Protein AF-A0A851MTW8-F1 (afdb_monomer)

Radius of gyration: 33.2 Å; Cα contacts (8 Å, |Δi|>4): 19; chains: 1; bounding box: 74×64×72 Å

Sequence (158 aa):
KDWDFSSSGVFSGLKIDPATLVKKLDLDSRSIISSRTGLEEKTVLSKKEKMKLRKERWLQKIESVKMMKQKQKAEAKRKANPVVGDMQPLMEALPELSELTTGGRGRKLLKSHIAKAEPSDFCLMKQAQKHRLLEEEVARFHEVITDPKYRANPLMAI

Structure (mmCIF, N/CA/C/O backbone):
data_AF-A0A851MTW8-F1
#
_entry.id   AF-A0A851MTW8-F1
#
loop_
_atom_site.group_PDB
_atom_site.id
_atom_site.type_symbol
_atom_site.label_atom_id
_atom_site.label_alt_id
_atom_site.label_comp_id
_atom_site.label_asym_id
_atom_site.label_entity_id
_atom_site.label_seq_id
_atom_site.pdbx_PDB_ins_code
_atom_site.Cartn_x
_atom_site.Cartn_y
_atom_site.Cartn_z
_atom_site.occupancy
_atom_site.B_iso_or_equiv
_atom_site.auth_seq_id
_atom_site.auth_comp_id
_atom_site.auth_asym_id
_atom_site.auth_atom_id
_atom_site.pdbx_PDB_model_num
ATOM 1 N N . LYS A 1 1 ? -46.002 41.186 -34.255 1.00 42.12 1 LYS A N 1
ATOM 2 C CA . LYS A 1 1 ? -45.436 39.812 -34.362 1.00 42.12 1 LYS A CA 1
ATOM 3 C C . LYS A 1 1 ? -45.029 39.458 -32.951 1.00 42.12 1 LYS A C 1
ATOM 5 O O . LYS A 1 1 ? -43.892 39.676 -32.550 1.00 42.12 1 LYS A O 1
ATOM 10 N N . ASP A 1 2 ? -46.054 39.098 -32.199 1.00 44.53 2 ASP A N 1
ATOM 11 C CA . ASP A 1 2 ? -46.099 39.154 -30.750 1.00 44.53 2 ASP A CA 1
ATOM 12 C C . ASP A 1 2 ? -45.689 37.787 -30.215 1.00 44.53 2 ASP A C 1
ATOM 14 O O . ASP A 1 2 ? -46.249 36.760 -30.598 1.00 44.53 2 ASP A O 1
ATOM 18 N N . TRP A 1 3 ? -44.627 37.773 -29.414 1.00 63.03 3 TRP A N 1
ATOM 19 C CA . TRP A 1 3 ? -44.182 36.592 -28.689 1.00 63.03 3 TRP A CA 1
ATOM 20 C C . TRP A 1 3 ? -44.847 36.611 -27.319 1.00 63.03 3 TRP A C 1
ATOM 22 O O . TRP A 1 3 ? -44.262 37.075 -26.341 1.00 63.03 3 TRP A O 1
ATOM 32 N N . ASP A 1 4 ? -46.076 36.106 -27.258 1.00 54.88 4 ASP A N 1
ATOM 33 C CA . ASP A 1 4 ? -46.737 35.807 -25.993 1.00 54.88 4 ASP A CA 1
ATOM 34 C C . ASP A 1 4 ? -46.065 34.584 -25.361 1.00 54.88 4 ASP A C 1
ATOM 36 O O . ASP A 1 4 ? -46.419 33.428 -25.611 1.00 54.88 4 ASP A O 1
ATOM 40 N N . PHE A 1 5 ? -45.060 34.834 -24.522 1.00 56.97 5 PHE A N 1
ATOM 41 C CA . PHE A 1 5 ? -44.573 33.837 -23.579 1.00 56.97 5 PHE A CA 1
ATOM 42 C C . PHE A 1 5 ? -45.670 33.587 -22.543 1.00 56.97 5 PHE A C 1
ATOM 44 O O . PHE A 1 5 ? -45.758 34.267 -21.522 1.00 56.97 5 PHE A O 1
ATOM 51 N N . SER A 1 6 ? -46.521 32.599 -22.820 1.00 58.91 6 SER A N 1
ATOM 52 C CA . SER A 1 6 ? -47.449 32.045 -21.836 1.00 58.91 6 SER A CA 1
ATOM 53 C C . SER A 1 6 ? -46.647 31.577 -20.619 1.00 58.91 6 SER A C 1
ATOM 55 O O . SER A 1 6 ? -45.929 30.581 -20.665 1.00 58.91 6 SER A O 1
ATOM 57 N N . SER A 1 7 ? -46.746 32.332 -19.527 1.00 62.34 7 SER A N 1
ATOM 58 C CA . SER A 1 7 ? -45.981 32.178 -18.284 1.00 62.34 7 SER A CA 1
ATOM 59 C C . SER A 1 7 ? -46.439 31.006 -17.408 1.00 62.34 7 SER A C 1
ATOM 61 O O . SER A 1 7 ? -46.045 30.899 -16.244 1.00 62.34 7 SER A O 1
ATOM 63 N N . SER A 1 8 ? -47.250 30.089 -17.938 1.00 64.81 8 SER A N 1
ATOM 64 C CA . SER A 1 8 ? -47.598 28.862 -17.231 1.00 64.81 8 SER A CA 1
ATOM 65 C C . SER A 1 8 ? -46.387 27.929 -17.245 1.00 64.81 8 SER A C 1
ATOM 67 O O . SER A 1 8 ? -46.154 27.209 -18.214 1.00 64.81 8 SER A O 1
ATOM 69 N N . GLY A 1 9 ? -45.591 27.969 -16.173 1.00 68.12 9 GLY A N 1
ATOM 70 C CA . GLY A 1 9 ? -44.459 27.065 -15.985 1.00 68.12 9 GLY A CA 1
ATOM 71 C C . GLY A 1 9 ? -44.874 25.608 -16.204 1.00 68.12 9 GLY A C 1
ATOM 72 O O . GLY A 1 9 ? -45.962 25.210 -15.802 1.00 68.12 9 GLY A O 1
ATOM 73 N N . VAL A 1 10 ? -43.995 24.817 -16.824 1.00 76.25 10 VAL A N 1
ATOM 74 C CA . VAL A 1 10 ? -44.241 23.452 -17.348 1.00 76.25 10 VAL A CA 1
ATOM 75 C C . VAL A 1 10 ? -44.902 22.490 -16.339 1.00 76.25 10 VAL A C 1
ATOM 77 O O . VAL A 1 10 ? -45.537 21.515 -16.728 1.00 76.25 10 VAL A O 1
ATOM 80 N N . PHE A 1 11 ? -44.801 22.779 -15.040 1.00 69.88 11 PHE A N 1
ATOM 81 C CA . PHE A 1 11 ? -45.320 21.953 -13.948 1.00 69.88 11 PHE A CA 1
ATOM 82 C C . PHE A 1 11 ? -46.526 22.556 -13.207 1.00 69.88 11 PHE A C 1
ATOM 84 O O . PHE A 1 11 ? -46.957 21.993 -12.206 1.00 69.88 11 PHE A O 1
ATOM 91 N N . SER A 1 12 ? -47.094 23.675 -13.668 1.00 71.31 12 SER A N 1
ATOM 92 C CA . SER A 1 12 ? -48.159 24.413 -12.962 1.00 71.31 12 SER A CA 1
ATOM 93 C C . SER A 1 12 ? -49.458 23.619 -12.756 1.00 71.31 12 SER A C 1
ATOM 95 O O . SER A 1 12 ? -50.238 23.948 -11.865 1.00 71.31 12 SER A O 1
ATOM 97 N N . GLY A 1 13 ? -49.678 22.556 -13.537 1.00 73.69 13 GLY A N 1
ATOM 98 C CA . GLY A 1 13 ? -50.809 21.634 -13.393 1.00 73.69 13 GLY A CA 1
ATOM 99 C C . GLY A 1 13 ? -50.498 20.327 -12.655 1.00 73.69 13 GLY A C 1
ATOM 100 O O . GLY A 1 13 ? -51.410 19.531 -12.429 1.00 73.69 13 GLY A O 1
ATOM 101 N N . LEU A 1 14 ? -49.240 20.066 -12.282 1.00 80.38 14 LEU A N 1
ATOM 102 C CA . LEU A 1 14 ? -48.876 18.806 -11.633 1.00 80.38 14 LEU A CA 1
ATOM 103 C C . LEU A 1 14 ? -49.123 18.865 -10.124 1.00 80.38 14 LEU A C 1
ATOM 105 O O . LEU A 1 14 ? -48.378 19.484 -9.368 1.00 80.38 14 LEU A O 1
ATOM 109 N N . LYS A 1 15 ? -50.152 18.143 -9.673 1.00 81.62 15 LYS A N 1
ATOM 110 C CA . LYS A 1 15 ? -50.373 17.835 -8.256 1.00 81.62 15 LYS A CA 1
ATOM 111 C C . LYS A 1 15 ? -49.567 16.595 -7.879 1.00 81.62 15 LYS A C 1
ATOM 113 O O . LYS A 1 15 ? -50.000 15.474 -8.128 1.00 81.62 15 LYS A O 1
ATOM 118 N N . ILE A 1 16 ? -48.388 16.804 -7.301 1.00 79.12 16 ILE A N 1
ATOM 119 C CA . ILE A 1 16 ? -47.568 15.719 -6.757 1.00 79.12 16 ILE A CA 1
ATOM 120 C C . ILE A 1 16 ? -48.005 15.480 -5.310 1.00 79.12 16 ILE A C 1
ATOM 122 O O . ILE A 1 16 ? -47.901 16.375 -4.473 1.00 79.12 16 ILE A O 1
ATOM 126 N N . ASP A 1 17 ? -48.504 14.282 -5.021 1.00 82.88 17 ASP A N 1
ATOM 127 C CA . ASP A 1 17 ? -48.889 13.889 -3.667 1.00 82.88 17 ASP A CA 1
ATOM 128 C C . ASP A 1 17 ? -47.628 13.631 -2.815 1.00 82.88 17 ASP A C 1
ATOM 130 O O . ASP A 1 17 ? -46.822 12.764 -3.183 1.00 82.88 17 ASP A O 1
ATOM 134 N N . PRO A 1 18 ? -47.429 14.331 -1.679 1.00 77.56 18 PRO A N 1
ATOM 135 C CA . PRO A 1 18 ? -46.264 14.139 -0.816 1.00 77.56 18 PRO A CA 1
ATOM 136 C C . PRO A 1 18 ? -46.090 12.695 -0.327 1.00 77.56 18 PRO A C 1
ATOM 138 O O . PRO A 1 18 ? -44.955 12.276 -0.089 1.00 77.56 18 PRO A O 1
ATOM 141 N N . ALA A 1 19 ? -47.167 11.907 -0.227 1.00 75.81 19 ALA A N 1
ATOM 142 C CA . ALA A 1 19 ? -47.079 10.501 0.165 1.00 75.81 19 ALA A CA 1
ATOM 143 C C . ALA A 1 19 ? -46.323 9.643 -0.869 1.00 75.81 19 ALA A C 1
ATOM 145 O O . ALA A 1 19 ? -45.657 8.672 -0.509 1.00 75.81 19 ALA A O 1
ATOM 146 N N . THR A 1 20 ? -46.359 10.033 -2.148 1.00 72.75 20 THR A N 1
ATOM 147 C CA . THR A 1 20 ? -45.702 9.308 -3.249 1.00 72.75 20 THR A CA 1
ATOM 148 C C . THR A 1 20 ? -44.210 9.624 -3.393 1.00 72.75 20 THR A C 1
ATOM 150 O O . THR A 1 20 ? -43.479 8.847 -4.007 1.00 72.75 20 THR A O 1
ATOM 153 N N . LEU A 1 21 ? -43.720 10.715 -2.784 1.00 72.31 21 LEU A N 1
ATOM 154 C CA . LEU A 1 21 ? -42.286 11.042 -2.773 1.00 72.31 21 LEU A CA 1
ATOM 155 C C . LEU A 1 21 ? -41.466 10.095 -1.892 1.00 72.31 21 LEU A C 1
ATOM 157 O O . LEU A 1 21 ? -40.256 9.959 -2.088 1.00 72.31 21 LEU A O 1
ATOM 161 N N . VAL A 1 22 ? -42.097 9.423 -0.928 1.00 77.50 22 VAL A N 1
ATOM 162 C CA . VAL A 1 22 ? -41.413 8.483 -0.038 1.00 77.50 22 VAL A CA 1
ATOM 163 C C . VAL A 1 22 ? -41.303 7.124 -0.727 1.00 77.50 22 VAL A C 1
ATOM 165 O O . VAL A 1 22 ? -41.931 6.138 -0.347 1.00 77.50 22 VAL A O 1
ATOM 168 N N . LYS A 1 23 ? -40.469 7.051 -1.767 1.00 74.38 23 LYS A N 1
ATOM 169 C CA . LYS A 1 23 ? -40.085 5.776 -2.374 1.00 74.38 23 LYS A CA 1
ATOM 170 C C . LYS A 1 23 ? -39.141 5.052 -1.416 1.00 74.38 23 LYS A C 1
ATOM 172 O O . LYS A 1 23 ? -37.945 5.337 -1.373 1.00 74.38 23 LYS A O 1
ATOM 177 N N . LYS A 1 24 ? -39.672 4.109 -0.633 1.00 71.38 24 LYS A N 1
ATOM 178 C CA . LYS A 1 24 ? -38.836 3.147 0.091 1.00 71.38 24 LYS A CA 1
ATOM 179 C C . LYS A 1 24 ? -38.184 2.245 -0.952 1.00 71.38 24 LYS A C 1
ATOM 181 O O . LYS A 1 24 ? -38.847 1.412 -1.559 1.00 71.38 24 LYS A O 1
ATOM 186 N N . LEU A 1 25 ? -36.908 2.498 -1.235 1.00 67.19 25 LEU A N 1
ATOM 187 C CA . LEU A 1 25 ? -36.100 1.606 -2.055 1.00 67.19 25 LEU A CA 1
ATOM 188 C C . LEU A 1 25 ? -36.029 0.263 -1.337 1.00 67.19 25 LEU A C 1
ATOM 190 O O . LEU A 1 25 ? -35.603 0.207 -0.182 1.00 67.19 25 LEU A O 1
ATOM 194 N N . ASP A 1 26 ? -36.474 -0.786 -2.019 1.00 67.00 26 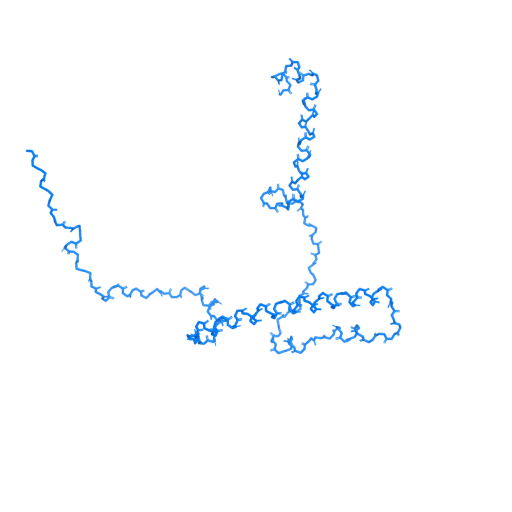ASP A N 1
ATOM 195 C CA . ASP A 1 26 ? -36.344 -2.140 -1.510 1.00 67.00 26 ASP A CA 1
ATOM 196 C C . ASP A 1 26 ? -34.849 -2.433 -1.373 1.00 67.00 26 ASP A C 1
ATOM 198 O O . ASP A 1 26 ? -34.069 -2.237 -2.313 1.00 67.00 26 ASP A O 1
ATOM 202 N N . LEU A 1 27 ? -34.428 -2.780 -0.160 1.00 60.84 27 LEU A N 1
ATOM 203 C CA . LEU A 1 27 ? -33.031 -3.054 0.143 1.00 60.84 27 LEU A CA 1
ATOM 204 C C . LEU A 1 27 ? -32.636 -4.306 -0.635 1.00 60.84 27 LEU A C 1
ATOM 206 O O . LEU A 1 27 ? -32.930 -5.422 -0.214 1.00 60.84 27 LEU A O 1
ATOM 210 N N . ASP A 1 28 ? -31.969 -4.116 -1.774 1.00 58.72 28 ASP A N 1
ATOM 211 C CA . ASP A 1 28 ? -31.417 -5.217 -2.553 1.00 58.72 28 ASP A CA 1
ATOM 212 C C . ASP A 1 28 ? -30.585 -6.106 -1.616 1.00 58.72 28 ASP A C 1
ATOM 214 O O . ASP A 1 28 ? -29.727 -5.626 -0.861 1.00 58.72 28 ASP A O 1
ATOM 218 N N . SER A 1 29 ? -30.853 -7.409 -1.652 1.00 56.59 29 SER A N 1
ATOM 219 C CA . SER A 1 29 ? -30.250 -8.428 -0.782 1.00 56.59 29 SER A CA 1
ATOM 220 C C . SER A 1 29 ? -28.719 -8.411 -0.858 1.00 56.59 29 SER A C 1
ATOM 222 O O . SER A 1 29 ? -28.023 -8.776 0.091 1.00 56.59 29 SER A O 1
ATOM 224 N N . ARG A 1 30 ? -28.178 -7.919 -1.980 1.00 56.97 30 ARG A N 1
ATOM 225 C CA . ARG A 1 30 ? -26.740 -7.712 -2.199 1.00 56.97 30 ARG A CA 1
ATOM 226 C C . ARG A 1 30 ? -26.135 -6.649 -1.274 1.00 56.97 30 ARG A C 1
ATOM 228 O O . AR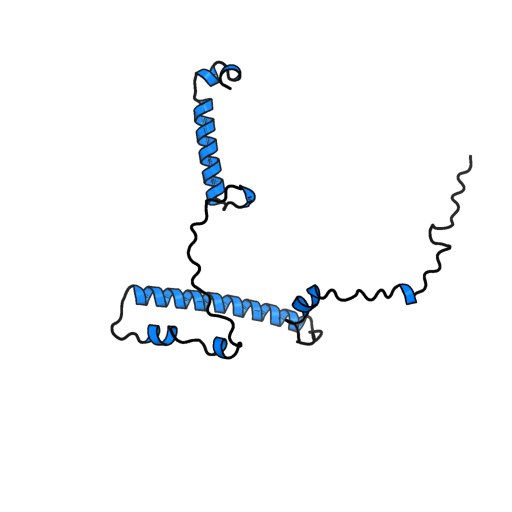G A 1 30 ? -24.956 -6.733 -0.940 1.00 56.97 30 ARG A O 1
ATOM 235 N N . SER A 1 31 ? -26.927 -5.679 -0.822 1.00 55.09 31 SER A N 1
ATOM 236 C CA . SER A 1 31 ? -26.480 -4.578 0.041 1.00 55.09 31 SER A CA 1
ATOM 237 C C . SER A 1 31 ? -26.356 -4.972 1.520 1.00 55.09 31 SER A C 1
ATOM 239 O O . SER A 1 31 ? -25.554 -4.378 2.247 1.00 55.09 31 SER A O 1
ATOM 241 N N . ILE A 1 32 ? -27.054 -6.031 1.949 1.00 54.56 32 ILE A N 1
ATOM 242 C CA . ILE A 1 32 ? -27.054 -6.538 3.335 1.00 54.56 32 ILE A CA 1
ATOM 243 C C . ILE A 1 32 ? -25.659 -7.035 3.756 1.00 54.56 32 ILE A C 1
ATOM 245 O O . ILE A 1 32 ? -25.258 -6.939 4.917 1.00 54.56 32 ILE A O 1
ATOM 249 N N . ILE A 1 33 ? -24.858 -7.515 2.801 1.00 52.31 33 ILE A N 1
ATOM 250 C CA . ILE A 1 33 ? -23.494 -7.984 3.077 1.00 52.31 33 ILE A CA 1
ATOM 251 C C . ILE A 1 33 ? -22.583 -6.810 3.481 1.00 52.31 33 ILE A C 1
ATOM 253 O O . ILE A 1 33 ? -21.682 -6.980 4.299 1.00 52.31 33 ILE A O 1
ATOM 257 N N . SER A 1 34 ? -22.847 -5.600 2.973 1.00 54.12 34 SER A N 1
ATOM 258 C CA . SER A 1 34 ? -22.078 -4.398 3.326 1.00 54.12 34 SER A CA 1
ATOM 259 C C . SER A 1 34 ? -22.480 -3.782 4.673 1.00 54.12 34 SER A C 1
ATOM 261 O O . SER A 1 34 ? -21.661 -3.118 5.308 1.00 54.12 34 SER A O 1
ATOM 263 N N . SER A 1 35 ? -23.710 -4.020 5.141 1.00 52.22 35 SER A N 1
ATOM 264 C CA . SER A 1 35 ? -24.215 -3.490 6.414 1.00 52.22 35 SER A CA 1
ATOM 265 C C . SER A 1 35 ? -23.886 -4.382 7.614 1.00 52.22 35 SER A C 1
ATOM 267 O O . SER A 1 35 ? -23.709 -3.868 8.718 1.00 52.22 35 SER A O 1
ATOM 269 N N . ARG A 1 36 ? -23.716 -5.698 7.425 1.00 50.44 36 ARG A N 1
ATOM 270 C CA . ARG A 1 36 ? -23.456 -6.635 8.535 1.00 50.44 36 ARG A CA 1
ATOM 271 C C . ARG A 1 36 ? -22.094 -6.452 9.213 1.00 50.44 36 ARG A C 1
ATOM 273 O O . ARG A 1 36 ? -21.946 -6.799 10.379 1.00 50.44 36 ARG A O 1
ATOM 280 N N . THR A 1 37 ? -21.116 -5.846 8.541 1.00 47.38 37 THR A N 1
ATOM 281 C CA . THR A 1 37 ? -19.821 -5.489 9.155 1.00 47.38 37 THR A CA 1
ATOM 282 C C . THR A 1 37 ? -19.890 -4.217 10.015 1.00 47.38 37 THR A C 1
ATOM 284 O O . THR A 1 37 ? -18.858 -3.725 10.465 1.00 47.38 37 THR A O 1
ATOM 287 N N . GLY A 1 38 ? -21.088 -3.660 10.220 1.00 47.19 38 GLY A N 1
ATOM 288 C CA . GLY A 1 38 ? -21.340 -2.450 10.997 1.00 47.19 38 GLY A CA 1
ATOM 289 C C . GLY A 1 38 ? -22.519 -2.589 11.959 1.00 47.19 38 GLY A C 1
ATOM 290 O O . GLY A 1 38 ? -23.292 -1.645 12.067 1.00 47.19 38 GLY A O 1
ATOM 291 N N . LEU A 1 39 ? -22.644 -3.727 12.659 1.00 41.59 39 LEU A N 1
ATOM 292 C CA . LEU A 1 39 ? -23.519 -3.910 13.838 1.00 41.59 39 LEU A CA 1
ATOM 293 C C . LEU A 1 39 ? -22.999 -3.137 15.073 1.00 41.59 39 LEU A C 1
ATOM 295 O O . LEU A 1 39 ? -23.129 -3.571 16.207 1.00 41.59 39 LEU A O 1
ATOM 299 N N . GLU A 1 40 ? -22.363 -2.000 14.845 1.00 49.56 40 GLU A N 1
ATOM 300 C CA . GLU A 1 40 ? -22.266 -0.950 15.839 1.00 49.56 40 GLU A CA 1
ATOM 301 C C . GLU A 1 40 ? -23.270 0.061 15.320 1.00 49.56 40 GLU A C 1
ATOM 303 O O . GLU A 1 40 ? -23.062 0.617 14.232 1.00 49.56 40 GLU A O 1
ATOM 308 N N . GLU A 1 41 ? -24.389 0.243 16.029 1.00 55.34 41 GLU A N 1
ATOM 309 C CA . GLU A 1 41 ? -25.232 1.420 15.846 1.00 55.34 41 GLU A CA 1
ATOM 310 C C . GLU A 1 41 ? -24.273 2.585 15.641 1.00 55.34 41 GLU A C 1
ATOM 312 O O . GLU A 1 41 ? -23.431 2.838 16.505 1.00 55.34 41 GLU A O 1
ATOM 317 N N . LYS A 1 42 ? -24.264 3.192 14.446 1.00 57.00 42 LYS A N 1
ATOM 318 C CA . LYS A 1 42 ? -23.327 4.273 14.137 1.00 57.00 42 LYS A CA 1
ATOM 319 C C . LYS A 1 42 ? -23.750 5.447 15.001 1.00 57.00 42 LYS A C 1
ATOM 321 O O . LYS A 1 42 ? -24.453 6.340 14.531 1.00 57.00 42 LYS A O 1
ATOM 326 N N . THR A 1 43 ? -23.330 5.419 16.261 1.00 65.75 43 THR A N 1
ATOM 327 C CA . THR A 1 43 ? -23.415 6.519 17.194 1.00 65.75 43 THR A CA 1
ATOM 328 C C . THR A 1 43 ? -22.885 7.703 16.418 1.00 65.75 43 THR A C 1
ATOM 330 O O . THR A 1 43 ? -21.849 7.629 15.741 1.00 65.75 43 THR A O 1
ATOM 333 N N . VAL A 1 44 ? -23.683 8.764 16.361 1.00 79.25 44 VAL A N 1
ATOM 334 C CA . VAL A 1 44 ? -23.307 9.966 15.631 1.00 79.25 44 VAL A CA 1
ATOM 335 C C . VAL A 1 44 ? -22.182 10.607 16.436 1.00 79.25 44 VAL A C 1
ATOM 337 O O . VAL A 1 44 ? -22.398 11.496 17.248 1.00 79.25 44 VAL A O 1
ATOM 340 N N . LEU A 1 45 ? -20.965 10.094 16.240 1.00 80.44 45 LEU A N 1
ATOM 341 C CA . LEU A 1 45 ? -19.786 10.530 16.963 1.00 80.44 45 LEU A CA 1
ATOM 342 C C . LEU A 1 45 ? -19.509 11.982 16.604 1.00 80.44 45 LEU A C 1
ATOM 344 O O . LEU A 1 45 ? -19.610 12.392 15.431 1.00 80.44 45 LEU A O 1
ATOM 348 N N . SER A 1 46 ? -19.094 12.734 17.614 1.00 91.69 46 SER A N 1
ATOM 349 C CA . SER A 1 46 ? -18.677 14.116 17.455 1.00 91.69 46 SER A CA 1
ATOM 350 C C . SER A 1 46 ? -17.496 14.203 16.485 1.00 91.69 46 SER A C 1
ATOM 352 O O . SER A 1 46 ? -16.665 13.294 16.376 1.00 91.69 46 SER A O 1
ATOM 354 N N . LYS A 1 47 ? -17.369 15.328 15.769 1.00 95.62 47 LYS A N 1
ATOM 355 C CA . LYS A 1 47 ? -16.231 15.591 14.866 1.00 95.62 47 LYS A CA 1
ATOM 356 C C . LYS A 1 47 ? -14.887 15.382 15.579 1.00 95.62 47 LYS A C 1
ATOM 358 O O . LYS A 1 47 ? -13.955 14.851 14.973 1.00 95.62 47 LYS A O 1
ATOM 363 N N . LYS A 1 48 ? -14.807 15.746 16.866 1.00 95.75 48 LYS A N 1
ATOM 364 C CA . LYS A 1 48 ? -13.618 15.569 17.714 1.00 95.75 48 LYS A CA 1
ATOM 365 C C . LYS A 1 48 ? -13.259 14.091 17.896 1.00 95.75 48 LYS A C 1
ATOM 367 O O . LYS A 1 48 ? -12.104 13.713 17.722 1.00 95.75 48 LYS A O 1
ATOM 372 N N . GLU A 1 49 ? -14.245 13.249 18.176 1.00 94.00 49 GLU A N 1
ATOM 373 C CA . GLU A 1 49 ? -14.062 11.804 18.360 1.00 94.00 49 GLU A CA 1
ATOM 374 C C . GLU A 1 49 ? -13.693 11.125 17.045 1.00 94.00 49 GLU A C 1
ATOM 376 O O . GLU A 1 49 ? -12.746 10.345 16.992 1.00 94.00 49 GLU A O 1
ATOM 381 N N . LYS A 1 50 ? -14.358 11.504 15.947 1.00 94.75 50 LYS A N 1
ATOM 382 C CA . LYS A 1 50 ? -14.012 11.031 14.601 1.00 94.75 50 LYS A CA 1
ATOM 383 C C . LYS A 1 50 ? -12.571 11.384 14.236 1.00 94.75 50 LYS A C 1
ATOM 385 O O . LYS A 1 50 ? -11.878 10.555 13.652 1.00 94.75 50 LYS A O 1
ATOM 390 N N . MET A 1 51 ? -12.104 12.585 14.578 1.00 95.62 51 MET A N 1
ATOM 391 C CA . MET A 1 51 ? -10.711 12.984 14.359 1.00 95.62 51 MET A CA 1
ATOM 392 C C . MET A 1 51 ? -9.744 12.156 15.214 1.00 95.62 51 MET A C 1
ATOM 394 O O . MET A 1 51 ? -8.748 11.653 14.695 1.00 95.62 51 MET A O 1
ATOM 398 N N . LYS A 1 52 ? -10.062 11.953 16.500 1.00 96.81 52 LYS A N 1
ATOM 399 C CA . LYS A 1 52 ? -9.260 11.121 17.407 1.00 96.81 52 LYS A CA 1
ATOM 400 C C . LYS A 1 52 ? -9.135 9.689 16.882 1.00 96.81 52 LYS A C 1
ATOM 402 O O . LYS A 1 52 ? -8.025 9.184 16.781 1.00 96.81 52 LYS A O 1
ATOM 407 N N . LEU A 1 53 ? -10.242 9.078 16.456 1.00 95.81 53 LEU A N 1
ATOM 408 C CA . LEU A 1 53 ? -10.248 7.730 15.884 1.00 95.81 53 LEU A CA 1
ATOM 409 C C . LEU A 1 53 ? -9.429 7.629 14.595 1.00 95.81 53 LEU A C 1
ATOM 411 O O . LEU A 1 53 ? -8.763 6.622 14.379 1.00 95.81 53 LEU A O 1
ATOM 415 N N . ARG A 1 54 ? -9.450 8.653 13.733 1.00 96.44 54 ARG A N 1
ATOM 416 C CA . ARG A 1 54 ? -8.596 8.673 12.533 1.00 96.44 54 ARG A CA 1
ATOM 417 C C . ARG A 1 54 ? -7.117 8.682 12.906 1.00 96.44 54 ARG A C 1
ATOM 419 O O . ARG A 1 54 ? -6.358 7.904 12.335 1.00 96.44 54 ARG A O 1
ATOM 426 N N . LYS A 1 55 ? -6.725 9.529 13.864 1.00 97.69 55 LYS A N 1
ATOM 427 C CA . LYS A 1 55 ? -5.344 9.594 14.362 1.00 97.69 55 LYS A CA 1
ATOM 428 C C . LYS A 1 55 ? -4.919 8.261 14.975 1.00 97.69 55 LYS A C 1
ATOM 430 O O . LYS A 1 55 ? -3.860 7.758 14.626 1.00 97.69 55 LYS A O 1
ATOM 435 N N . GLU A 1 56 ? -5.766 7.678 15.815 1.00 97.12 56 GLU A N 1
ATOM 436 C CA . GLU A 1 56 ? -5.505 6.400 16.478 1.00 97.12 56 GLU A CA 1
ATOM 437 C C . GLU A 1 56 ? -5.307 5.269 15.465 1.00 97.12 56 GLU A C 1
ATOM 439 O O . GLU A 1 56 ? -4.275 4.606 15.460 1.00 97.12 56 GLU A O 1
ATOM 444 N N . ARG A 1 57 ? -6.238 5.116 14.515 1.00 97.31 57 ARG A N 1
ATOM 445 C CA . ARG A 1 57 ? -6.122 4.117 13.440 1.00 97.31 57 ARG A CA 1
ATOM 446 C C . ARG A 1 57 ? -4.855 4.309 12.609 1.00 97.31 57 ARG A C 1
ATOM 448 O O . ARG A 1 57 ? -4.262 3.336 12.147 1.00 97.31 57 ARG A O 1
ATOM 455 N N . TRP A 1 58 ? -4.444 5.556 12.385 1.00 97.75 58 TRP A N 1
ATOM 456 C CA . TRP A 1 58 ? -3.213 5.850 11.658 1.00 97.75 58 TRP A CA 1
ATOM 457 C C . TRP A 1 58 ? -1.961 5.466 12.458 1.00 97.75 58 TRP A C 1
ATOM 459 O O . TRP A 1 58 ? -1.079 4.816 11.899 1.00 97.75 58 TRP A O 1
ATOM 469 N N . LEU A 1 59 ? -1.910 5.781 13.756 1.00 98.06 59 LEU A N 1
ATOM 470 C CA . LEU A 1 59 ? -0.818 5.373 14.648 1.00 98.06 59 LEU A CA 1
ATOM 471 C C . LEU A 1 59 ? -0.713 3.848 14.747 1.00 98.06 59 LEU A C 1
ATOM 473 O O . LEU A 1 59 ? 0.361 3.302 14.507 1.00 98.06 59 LEU A O 1
ATOM 477 N N . GLN A 1 60 ? -1.837 3.156 14.946 1.00 97.12 60 GLN A N 1
ATOM 478 C CA . GLN A 1 60 ? -1.896 1.691 14.959 1.00 97.12 60 GLN A CA 1
ATOM 479 C C . GLN A 1 60 ? -1.348 1.079 13.664 1.00 97.12 60 GLN A C 1
ATOM 481 O O . GLN A 1 60 ? -0.612 0.090 13.692 1.00 97.12 60 GLN A O 1
ATOM 486 N N . LYS A 1 61 ? -1.657 1.681 12.507 1.00 97.44 61 LYS A N 1
ATOM 487 C CA . LYS A 1 61 ? -1.119 1.238 11.214 1.00 97.44 61 LYS A CA 1
ATOM 488 C C . LYS A 1 61 ? 0.400 1.416 11.139 1.00 97.44 61 LYS A C 1
ATOM 490 O O . LYS A 1 61 ? 1.085 0.521 10.645 1.00 97.44 61 LYS A O 1
ATOM 495 N N . ILE A 1 62 ? 0.928 2.544 11.614 1.00 97.69 62 ILE A N 1
ATOM 496 C CA . ILE A 1 62 ? 2.375 2.804 11.649 1.00 97.69 62 ILE A CA 1
ATOM 497 C C . ILE A 1 62 ? 3.079 1.797 12.562 1.00 97.69 62 ILE A C 1
ATOM 499 O O . ILE A 1 62 ? 4.074 1.193 12.159 1.00 97.69 62 ILE A O 1
ATOM 503 N N . GLU A 1 63 ? 2.553 1.585 13.765 1.00 97.38 63 GLU A N 1
ATOM 504 C CA . GLU A 1 63 ? 3.104 0.640 14.735 1.00 97.38 63 GLU A CA 1
ATOM 505 C C . GLU A 1 63 ? 3.096 -0.786 14.190 1.00 97.38 63 GLU A C 1
ATOM 507 O O . GLU A 1 63 ? 4.128 -1.451 14.222 1.00 97.38 63 GLU A O 1
ATOM 512 N N . SER A 1 64 ? 1.994 -1.218 13.573 1.00 95.06 64 SER A N 1
ATOM 513 C CA . SER A 1 64 ? 1.892 -2.540 12.941 1.00 95.06 64 SER A CA 1
ATOM 514 C C . SER A 1 64 ? 2.987 -2.763 11.890 1.00 95.06 64 SER A C 1
ATOM 516 O O . SER A 1 64 ? 3.646 -3.803 11.874 1.00 95.06 64 SER A O 1
ATOM 518 N N . VAL A 1 65 ? 3.239 -1.765 11.032 1.00 96.69 65 VAL A N 1
ATOM 519 C CA . VAL A 1 65 ? 4.307 -1.828 10.018 1.00 96.69 65 VAL A CA 1
ATOM 520 C C . VAL A 1 65 ? 5.691 -1.867 10.670 1.00 96.69 65 VAL A C 1
ATOM 522 O O . VAL A 1 65 ? 6.558 -2.633 10.239 1.00 96.69 65 VAL A O 1
ATOM 525 N N . LYS A 1 66 ? 5.911 -1.072 11.722 1.00 97.75 66 LYS A N 1
ATOM 526 C CA . LYS A 1 66 ? 7.173 -1.056 12.474 1.00 97.75 66 LYS A CA 1
ATOM 527 C C . LYS A 1 66 ? 7.453 -2.416 13.115 1.00 97.75 66 LYS A C 1
ATOM 529 O O . LYS A 1 66 ? 8.558 -2.933 12.953 1.00 97.75 66 LYS A O 1
ATOM 534 N N . MET A 1 67 ? 6.455 -3.003 13.775 1.00 95.44 67 MET A N 1
ATOM 535 C CA . MET A 1 67 ? 6.556 -4.315 14.416 1.00 95.44 67 MET A CA 1
ATOM 536 C C . MET A 1 67 ? 6.838 -5.414 13.393 1.00 95.44 67 MET A C 1
ATOM 538 O O . MET A 1 67 ? 7.764 -6.199 13.585 1.00 95.44 67 MET A O 1
ATOM 542 N N . MET A 1 68 ? 6.134 -5.418 12.256 1.00 93.88 68 MET A N 1
ATOM 543 C CA . MET A 1 68 ? 6.380 -6.373 11.170 1.00 93.88 68 MET A CA 1
ATOM 544 C C . MET A 1 68 ? 7.814 -6.271 10.629 1.00 93.88 68 MET A C 1
ATOM 546 O O . MET A 1 68 ? 8.497 -7.283 10.482 1.00 93.88 68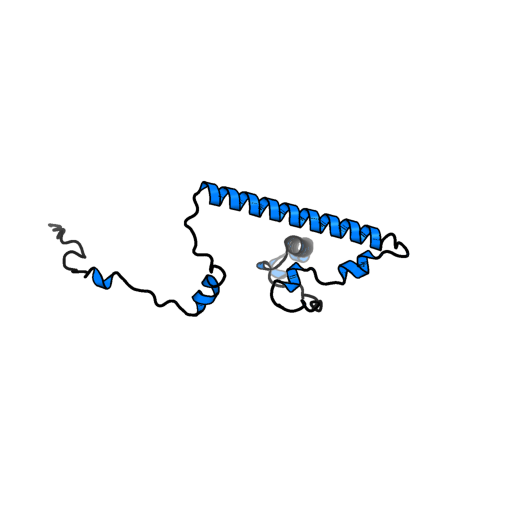 MET A O 1
ATOM 550 N N . LYS A 1 69 ? 8.311 -5.050 10.391 1.00 95.62 69 LYS A N 1
ATOM 551 C CA . LYS A 1 69 ? 9.685 -4.823 9.915 1.00 95.62 69 LYS A CA 1
ATOM 552 C C . LYS A 1 69 ? 10.732 -5.249 10.948 1.00 95.62 69 LYS A C 1
ATOM 554 O O . LYS A 1 69 ? 11.764 -5.815 10.587 1.00 95.62 69 LYS A O 1
ATOM 559 N N . GLN A 1 70 ? 10.482 -4.984 12.230 1.00 95.44 70 GLN A N 1
ATOM 560 C CA . GLN A 1 70 ? 11.361 -5.413 13.315 1.00 95.44 70 GLN A CA 1
ATOM 561 C C . GLN A 1 70 ? 11.398 -6.940 13.429 1.00 95.44 70 GLN A C 1
ATOM 563 O O . GLN A 1 70 ? 12.492 -7.500 13.519 1.00 95.44 70 GLN A O 1
ATOM 568 N N . LYS A 1 71 ? 10.236 -7.602 13.349 1.00 91.12 71 LYS A N 1
ATOM 569 C CA . LYS A 1 71 ? 10.116 -9.064 13.334 1.00 91.12 71 LYS A CA 1
ATOM 570 C C . LYS A 1 71 ? 10.898 -9.661 12.163 1.00 91.12 71 LYS A C 1
ATOM 572 O O . LYS A 1 71 ? 11.763 -10.497 12.391 1.00 91.12 71 LYS A O 1
ATOM 577 N N . GLN A 1 72 ? 10.709 -9.141 10.948 1.00 92.19 72 GLN A N 1
ATOM 578 C CA . GLN A 1 72 ? 11.437 -9.590 9.755 1.00 92.19 72 GLN A CA 1
ATOM 579 C C . GLN A 1 72 ? 12.960 -9.436 9.905 1.00 92.19 72 GLN A C 1
ATOM 581 O O . GLN A 1 72 ? 13.721 -10.333 9.549 1.00 92.19 72 GLN A O 1
ATOM 586 N N . LYS A 1 73 ? 13.430 -8.308 10.455 1.00 94.25 73 LYS A N 1
ATOM 587 C CA . LYS A 1 73 ? 14.863 -8.091 10.704 1.00 94.25 73 LYS A CA 1
ATOM 588 C C . LYS A 1 73 ? 15.411 -9.072 11.742 1.00 94.25 73 LYS A C 1
ATOM 590 O O . LYS A 1 73 ? 16.527 -9.559 11.577 1.00 94.25 73 LYS A O 1
ATOM 595 N N . ALA A 1 74 ? 14.664 -9.328 12.815 1.00 90.06 74 ALA A N 1
ATOM 596 C CA . ALA A 1 74 ? 15.055 -10.287 13.844 1.00 90.06 74 ALA A CA 1
ATOM 597 C C . ALA A 1 74 ? 15.103 -11.715 13.283 1.00 90.06 74 ALA A C 1
ATOM 599 O O . ALA A 1 74 ? 16.085 -12.419 13.497 1.00 90.06 74 ALA A O 1
ATOM 600 N N . GLU A 1 75 ? 14.103 -12.105 12.496 1.00 88.44 75 GLU A N 1
ATOM 601 C CA . GLU A 1 75 ? 14.041 -13.399 11.818 1.00 88.44 75 GLU A CA 1
ATOM 602 C C . GLU A 1 75 ? 15.210 -13.581 10.840 1.00 88.44 75 GLU A C 1
ATOM 604 O O . GLU A 1 75 ? 15.893 -14.599 10.884 1.00 88.44 75 GLU A O 1
ATOM 609 N N . ALA A 1 76 ? 15.517 -12.575 10.015 1.00 89.50 76 ALA A N 1
ATOM 610 C CA . ALA A 1 76 ? 16.657 -12.622 9.098 1.00 89.50 76 ALA A CA 1
ATOM 611 C C . ALA A 1 76 ? 17.994 -12.794 9.838 1.00 89.50 76 ALA A C 1
ATOM 613 O O . ALA A 1 76 ? 18.836 -13.581 9.415 1.00 89.50 76 ALA A O 1
ATOM 614 N N . LYS A 1 77 ? 18.178 -12.101 10.971 1.00 89.69 77 LYS A N 1
ATOM 615 C CA . LYS A 1 77 ? 19.374 -12.255 11.814 1.00 8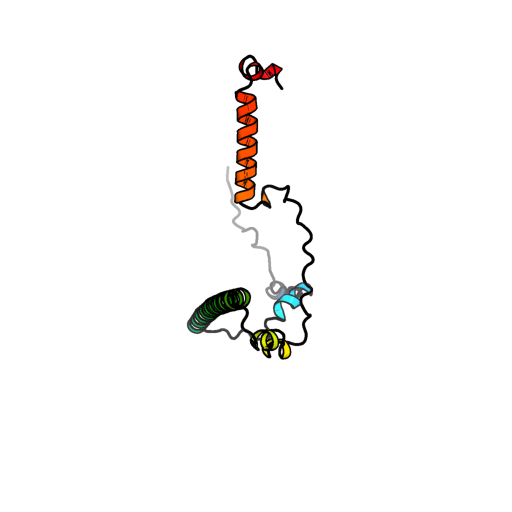9.69 77 LYS A CA 1
ATOM 616 C C . LYS A 1 77 ? 19.499 -13.662 12.397 1.00 89.69 77 LYS A C 1
ATOM 618 O O . LYS A 1 77 ? 20.599 -14.197 12.414 1.00 89.69 77 LYS A O 1
ATOM 623 N N . ARG A 1 78 ? 18.391 -14.254 12.850 1.00 86.75 78 ARG A N 1
ATOM 624 C CA . ARG A 1 78 ? 18.361 -15.632 13.371 1.00 86.75 78 ARG A CA 1
ATOM 625 C C . ARG A 1 78 ? 18.626 -16.660 12.275 1.00 86.75 78 ARG A C 1
ATOM 627 O O . ARG A 1 78 ? 19.371 -17.602 12.494 1.00 86.75 78 ARG A O 1
ATOM 634 N N . LYS A 1 79 ? 18.067 -16.455 11.077 1.00 85.00 79 LYS A N 1
ATOM 635 C CA . LYS A 1 79 ? 18.341 -17.309 9.911 1.00 85.00 79 LYS A CA 1
ATOM 636 C C . LYS A 1 79 ? 19.810 -17.257 9.496 1.00 85.00 79 LYS A C 1
ATOM 638 O O . LYS A 1 79 ? 20.362 -18.285 9.129 1.00 85.00 79 LYS A O 1
ATOM 643 N N . ALA A 1 80 ? 20.427 -16.076 9.548 1.00 87.62 80 ALA A N 1
ATOM 644 C CA . ALA A 1 80 ? 21.840 -15.908 9.221 1.00 87.62 80 ALA A CA 1
ATOM 645 C C . ALA A 1 80 ? 22.763 -16.523 10.285 1.00 87.62 80 ALA A C 1
ATOM 647 O O . ALA A 1 80 ? 23.739 -17.179 9.937 1.00 87.62 80 ALA A O 1
ATOM 648 N N . ASN A 1 81 ? 22.436 -16.340 11.566 1.00 86.50 81 ASN A N 1
ATOM 649 C CA . ASN A 1 81 ? 23.203 -16.866 12.690 1.00 86.50 81 ASN A CA 1
ATOM 650 C C . ASN A 1 81 ? 22.357 -17.907 13.437 1.00 86.50 81 ASN A C 1
ATOM 652 O O . ASN A 1 81 ? 21.685 -17.538 14.406 1.00 86.50 81 ASN A O 1
ATOM 656 N N . PRO A 1 82 ? 22.354 -19.181 13.000 1.00 80.88 82 PRO A N 1
ATOM 657 C CA . PRO A 1 82 ? 21.571 -20.219 13.653 1.00 80.88 82 PRO A CA 1
ATOM 658 C C . PRO A 1 82 ? 22.100 -20.448 15.071 1.00 80.88 82 PRO A C 1
ATOM 660 O O . PRO A 1 82 ? 23.205 -20.950 15.274 1.00 80.88 82 PRO A O 1
ATOM 663 N N . VAL A 1 83 ? 21.305 -20.048 16.063 1.00 81.56 83 VAL A N 1
ATOM 664 C CA . VAL A 1 83 ? 21.615 -20.252 17.480 1.00 81.56 83 VAL A CA 1
ATOM 665 C C . VAL A 1 83 ? 21.083 -21.622 17.895 1.00 81.56 83 VAL A C 1
ATOM 667 O O . VAL A 1 83 ? 19.881 -21.879 17.811 1.00 81.56 83 VAL A O 1
ATOM 670 N N . VAL A 1 84 ? 21.974 -22.511 18.344 1.00 87.50 84 VAL A N 1
ATOM 671 C CA . VAL A 1 84 ? 21.590 -23.820 18.896 1.00 87.50 84 VAL A CA 1
ATOM 672 C C . VAL A 1 84 ? 20.712 -23.594 20.129 1.00 87.50 84 VAL A C 1
ATOM 674 O O . VAL A 1 84 ? 21.126 -22.920 21.068 1.00 87.50 84 VAL A O 1
ATOM 677 N N . GLY A 1 85 ? 19.497 -24.150 20.116 1.00 86.56 85 GLY A N 1
ATOM 678 C CA . GLY A 1 85 ? 18.532 -24.009 21.211 1.00 86.56 85 GLY A CA 1
ATOM 679 C C . GLY A 1 85 ? 17.610 -22.786 21.127 1.00 86.56 85 GLY A C 1
ATOM 680 O O . GLY A 1 85 ? 16.966 -22.458 22.121 1.00 86.56 85 GLY A O 1
ATOM 681 N N . ASP A 1 86 ? 17.515 -22.103 19.978 1.00 85.06 86 ASP A N 1
ATOM 682 C CA . ASP A 1 86 ? 16.499 -21.060 19.793 1.00 85.06 86 ASP A CA 1
ATOM 683 C C . ASP A 1 86 ? 15.080 -21.657 19.868 1.00 85.06 86 ASP A C 1
ATOM 685 O O . ASP A 1 86 ? 14.678 -22.463 19.029 1.00 85.06 86 ASP A O 1
ATOM 689 N N . MET A 1 87 ? 14.309 -21.243 20.876 1.00 88.06 87 MET A N 1
ATOM 690 C CA . MET A 1 87 ? 12.924 -21.682 21.096 1.00 88.06 87 MET A CA 1
ATOM 691 C C . MET A 1 87 ? 11.901 -20.824 20.337 1.00 88.06 87 MET A C 1
ATOM 693 O O . MET A 1 87 ? 10.720 -21.167 20.279 1.00 88.06 87 MET A O 1
ATOM 697 N N . GLN A 1 88 ? 12.327 -19.707 19.737 1.00 83.88 88 GLN A N 1
ATOM 698 C CA . GLN A 1 88 ? 11.446 -18.800 18.995 1.00 83.88 88 GLN A CA 1
ATOM 699 C C . GLN A 1 88 ? 10.710 -19.463 17.820 1.00 83.88 88 GLN A C 1
ATOM 701 O O . GLN A 1 88 ? 9.521 -19.179 17.676 1.00 83.88 88 GLN A O 1
ATOM 706 N N . PRO A 1 89 ? 11.324 -20.362 17.022 1.00 87.00 89 PRO A N 1
ATOM 707 C CA . PRO A 1 89 ? 10.615 -21.065 15.954 1.00 87.00 89 PRO A CA 1
ATOM 708 C C . PRO A 1 89 ? 9.428 -21.887 16.466 1.00 87.00 89 PRO A C 1
ATOM 710 O O . PRO A 1 89 ? 8.398 -21.956 15.802 1.00 87.00 89 PRO A O 1
ATOM 713 N N . LEU A 1 90 ? 9.548 -22.476 17.662 1.00 87.00 90 LEU A N 1
ATOM 714 C CA . LEU A 1 90 ? 8.466 -23.247 18.276 1.00 87.00 90 LEU A CA 1
ATOM 715 C C . LEU A 1 90 ? 7.317 -22.337 18.706 1.00 87.00 90 LEU A C 1
ATOM 717 O O . LEU A 1 90 ? 6.165 -22.668 18.460 1.00 87.00 90 LEU A O 1
ATOM 721 N N . MET A 1 91 ? 7.621 -21.179 19.300 1.00 84.50 91 MET A N 1
ATOM 722 C CA . MET A 1 91 ? 6.604 -20.194 19.684 1.00 84.50 91 MET A CA 1
ATOM 723 C C . MET A 1 91 ? 5.894 -19.593 18.467 1.00 84.50 91 MET A C 1
ATOM 725 O O . MET A 1 91 ? 4.688 -19.385 18.503 1.00 84.50 91 MET A O 1
ATOM 729 N N . GLU A 1 92 ? 6.634 -19.317 17.393 1.00 84.69 92 GLU A N 1
ATOM 730 C CA . GLU A 1 92 ? 6.087 -18.745 16.160 1.00 84.69 92 GLU A CA 1
ATOM 731 C C . GLU A 1 92 ? 5.240 -19.741 15.357 1.00 84.69 92 GLU A C 1
ATOM 733 O O . GLU A 1 92 ? 4.322 -19.333 14.650 1.00 84.69 92 GLU A O 1
ATOM 738 N N . ALA A 1 93 ? 5.511 -21.043 15.475 1.00 84.50 93 ALA A N 1
ATOM 739 C CA . ALA A 1 93 ? 4.692 -22.080 14.853 1.00 84.50 93 ALA A CA 1
ATOM 740 C C . ALA A 1 93 ? 3.311 -22.250 15.519 1.00 84.50 93 ALA A C 1
ATOM 742 O O . ALA A 1 93 ? 2.460 -22.962 14.977 1.00 84.50 93 ALA A O 1
ATOM 743 N N . LEU A 1 94 ? 3.076 -21.626 16.679 1.00 87.31 94 LEU A N 1
ATOM 744 C CA . LEU A 1 94 ? 1.792 -21.668 17.375 1.00 87.31 94 LEU A CA 1
ATOM 745 C C . LEU A 1 94 ? 0.868 -20.523 16.917 1.00 87.31 94 LEU A C 1
ATOM 747 O O . LEU A 1 94 ? 1.346 -19.416 16.667 1.00 87.31 94 LEU A O 1
ATOM 751 N N . PRO A 1 95 ? -0.460 -20.748 16.845 1.00 80.75 95 PRO A N 1
ATOM 752 C CA . PRO A 1 95 ? -1.425 -19.685 16.563 1.00 80.75 95 PRO A CA 1
ATOM 753 C C . PRO A 1 95 ? -1.395 -18.574 17.620 1.00 80.75 95 PRO A C 1
ATOM 755 O O . PRO A 1 95 ? -1.320 -18.848 18.821 1.00 80.75 95 PRO A O 1
ATOM 758 N N . GLU A 1 96 ? -1.539 -17.318 17.190 1.00 80.44 96 GLU A N 1
ATOM 759 C CA . GLU A 1 96 ? -1.729 -16.200 18.117 1.00 80.44 96 GLU A CA 1
ATOM 760 C C . GLU A 1 96 ? -3.138 -16.255 18.741 1.00 80.44 96 GLU A C 1
ATOM 762 O O . GLU A 1 96 ? -4.119 -16.619 18.092 1.00 80.44 96 GLU A O 1
ATOM 767 N N . LEU A 1 97 ? -3.283 -15.854 20.010 1.00 75.44 97 LEU A N 1
ATOM 768 C CA . LEU A 1 97 ? -4.577 -15.890 20.721 1.00 75.44 97 LEU A CA 1
ATOM 769 C C . LEU A 1 97 ? -5.679 -15.054 20.024 1.00 75.44 97 LEU A C 1
ATOM 771 O O . LEU A 1 97 ? -6.870 -15.349 20.144 1.00 75.44 97 LEU A O 1
ATOM 775 N N . SER A 1 98 ? -5.293 -14.032 19.256 1.00 72.81 98 SER A N 1
ATOM 776 C CA . SER A 1 98 ? -6.181 -13.226 18.404 1.00 72.81 98 SER A CA 1
ATOM 777 C C . SER A 1 98 ? -6.841 -14.051 17.286 1.00 72.81 98 SER A C 1
ATOM 779 O O . SER A 1 98 ? -8.001 -13.824 16.935 1.00 72.81 98 SER A O 1
ATOM 781 N N . GLU A 1 99 ? -6.140 -15.052 16.760 1.00 71.38 99 GLU A N 1
ATOM 782 C CA . GLU A 1 99 ? -6.647 -15.961 15.730 1.00 71.38 99 G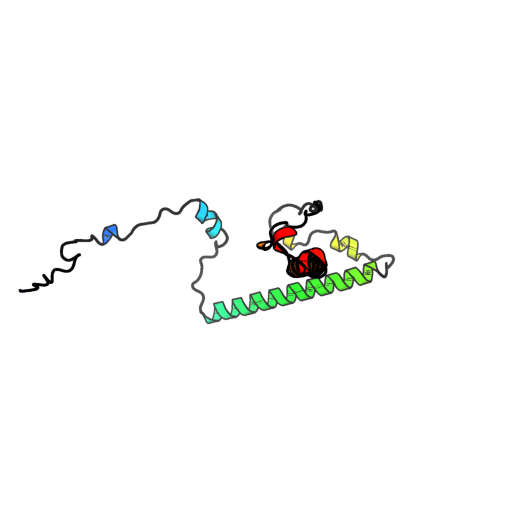LU A CA 1
ATOM 783 C C . GLU A 1 99 ? -7.649 -16.967 16.311 1.00 71.38 99 GLU A C 1
ATOM 785 O O . GLU A 1 99 ? -8.586 -17.377 15.627 1.00 71.38 99 GLU A O 1
ATOM 790 N N . LEU A 1 100 ? -7.502 -17.323 17.592 1.00 70.19 100 LEU A N 1
ATOM 791 C CA . LEU A 1 100 ? -8.413 -18.242 18.283 1.00 70.19 100 LEU A CA 1
ATOM 792 C C . LEU A 1 100 ? -9.749 -17.583 18.648 1.00 70.19 100 LEU A C 1
ATOM 794 O O . LEU A 1 100 ? -10.794 -18.228 18.595 1.00 70.19 100 LEU A O 1
ATOM 798 N N . THR A 1 101 ? -9.728 -16.294 18.993 1.00 69.19 101 THR A N 1
ATOM 799 C CA . THR A 1 101 ? -10.943 -15.531 19.338 1.00 69.19 101 THR A CA 1
ATOM 800 C C . THR A 1 101 ? -11.756 -15.128 18.107 1.00 69.19 101 THR A C 1
ATOM 802 O O . THR A 1 101 ? -12.981 -15.034 18.171 1.00 69.19 101 THR A O 1
ATOM 805 N N . THR A 1 102 ? -11.105 -14.957 16.954 1.00 59.16 102 THR A N 1
ATOM 806 C CA . THR A 1 102 ? -11.756 -14.632 15.676 1.00 59.16 102 THR A CA 1
ATOM 807 C C . THR A 1 102 ? -12.160 -15.892 14.902 1.00 59.16 102 THR A C 1
ATOM 809 O O . THR A 1 102 ? -11.730 -16.110 13.777 1.00 59.16 102 THR A O 1
ATOM 812 N N . GLY A 1 103 ? -13.009 -16.729 15.507 1.00 53.75 103 GLY A N 1
ATOM 813 C CA . GLY A 1 103 ? -13.760 -17.825 14.874 1.00 53.75 103 GLY A CA 1
ATOM 814 C C . GLY A 1 103 ? -13.220 -18.371 13.541 1.00 53.75 103 GLY A C 1
ATOM 815 O O . GLY A 1 103 ? -13.747 -18.041 12.479 1.00 53.75 103 GLY A O 1
ATOM 816 N N . GLY A 1 104 ? -12.194 -19.226 13.607 1.00 57.09 104 GLY A N 1
ATOM 817 C CA . GLY A 1 104 ? -11.935 -20.317 12.659 1.00 57.09 104 GLY A CA 1
ATOM 818 C C . GLY A 1 104 ? -12.059 -20.008 11.163 1.00 57.09 104 GLY A C 1
ATOM 819 O O . GLY A 1 104 ? -12.663 -20.787 10.428 1.00 57.09 104 GLY A O 1
ATOM 820 N N . ARG A 1 105 ? -11.490 -18.909 10.663 1.00 55.38 105 ARG A N 1
ATOM 821 C CA . ARG A 1 105 ? -11.444 -18.640 9.213 1.00 55.38 105 ARG A CA 1
ATOM 822 C C . ARG A 1 105 ? -10.094 -19.046 8.634 1.00 55.38 105 ARG A C 1
ATOM 824 O O . ARG A 1 105 ? -9.248 -18.208 8.367 1.00 55.38 105 ARG A O 1
ATOM 831 N N . GLY A 1 106 ? -9.961 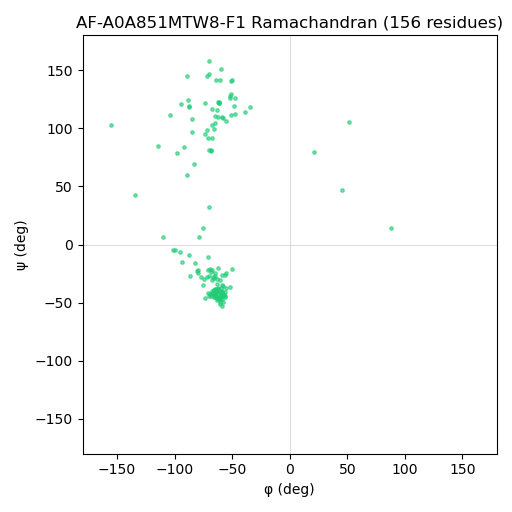-20.358 8.425 1.00 51.81 106 GLY A N 1
ATOM 832 C CA . GLY A 1 106 ? -9.193 -20.985 7.346 1.00 51.81 106 GLY A CA 1
ATOM 833 C C . GLY A 1 106 ? -7.743 -20.534 7.169 1.00 51.81 106 GLY A C 1
ATOM 834 O O . GLY A 1 106 ? -7.463 -19.501 6.565 1.00 51.81 106 GLY A O 1
ATOM 835 N N . ARG A 1 107 ? -6.822 -21.411 7.583 1.00 59.50 107 ARG A N 1
ATOM 836 C CA . ARG A 1 107 ? -5.414 -21.435 7.163 1.00 59.50 107 ARG A CA 1
ATOM 837 C C . ARG A 1 107 ? -5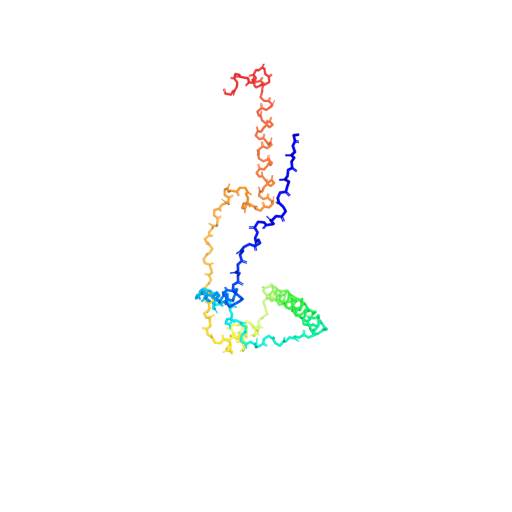.284 -21.001 5.699 1.00 59.50 107 ARG A C 1
ATOM 839 O O . ARG A 1 107 ? -5.828 -21.653 4.806 1.00 59.50 107 ARG A O 1
ATOM 846 N N . LYS A 1 108 ? -4.569 -19.900 5.448 1.00 57.41 108 LYS A N 1
ATOM 847 C CA . LYS A 1 108 ? -4.223 -19.481 4.086 1.00 57.41 108 LYS A CA 1
ATOM 848 C C . LYS A 1 108 ? -3.311 -20.547 3.494 1.00 57.41 108 LYS A C 1
ATOM 850 O O . LYS A 1 108 ? -2.140 -20.630 3.848 1.00 57.41 108 LYS A O 1
ATOM 855 N N . LEU A 1 109 ? -3.875 -21.362 2.609 1.00 47.47 109 LEU A N 1
ATOM 856 C CA . LEU A 1 109 ? -3.130 -22.274 1.760 1.00 47.47 109 LEU A CA 1
ATOM 857 C C . LEU A 1 109 ? -2.028 -21.474 1.052 1.00 47.47 109 LEU A C 1
ATOM 859 O O . LEU A 1 109 ? -2.298 -20.417 0.469 1.00 47.47 109 LEU A O 1
ATOM 863 N N . LEU A 1 110 ? -0.791 -21.960 1.156 1.00 49.91 110 LEU A N 1
ATOM 864 C CA . LEU A 1 110 ? 0.358 -21.472 0.405 1.00 49.91 110 LEU A CA 1
ATOM 865 C C . LEU A 1 110 ? -0.063 -21.358 -1.062 1.00 49.91 110 LEU A C 1
ATOM 867 O O . LEU A 1 110 ? -0.374 -22.358 -1.706 1.00 49.91 110 LEU A O 1
ATOM 871 N N . LYS A 1 111 ? -0.143 -20.125 -1.572 1.00 50.75 111 LYS A N 1
ATOM 872 C CA . LYS A 1 111 ? -0.400 -19.877 -2.989 1.00 50.75 111 LYS A CA 1
ATOM 873 C C . LYS A 1 111 ? 0.712 -20.569 -3.765 1.00 50.75 111 LYS A C 1
ATOM 875 O O . LYS A 1 111 ? 1.850 -20.107 -3.735 1.00 50.75 111 LYS A O 1
ATOM 880 N N . SER A 1 112 ? 0.374 -21.653 -4.459 1.00 50.47 112 SER A N 1
ATOM 881 C CA . SER A 1 112 ? 1.200 -22.198 -5.528 1.00 50.47 112 SER A CA 1
ATOM 882 C C . SER A 1 112 ? 1.584 -21.035 -6.439 1.00 50.47 112 SER A C 1
ATOM 884 O O . SER A 1 112 ? 0.708 -20.335 -6.962 1.00 50.47 112 SER A O 1
ATOM 886 N N . HIS A 1 113 ? 2.882 -20.780 -6.568 1.00 46.75 113 HIS A N 1
ATOM 887 C CA . HIS A 1 113 ? 3.419 -19.759 -7.451 1.00 46.75 113 HIS A CA 1
ATOM 888 C C . HIS A 1 113 ? 3.185 -20.205 -8.899 1.00 46.75 113 HIS A C 1
ATOM 890 O O . HIS A 1 113 ? 4.065 -20.757 -9.550 1.00 46.75 113 HIS A O 1
ATOM 896 N N . ILE A 1 114 ? 1.964 -20.001 -9.396 1.00 53.62 114 ILE A N 1
ATOM 897 C CA . ILE A 1 114 ? 1.691 -20.010 -10.829 1.00 53.62 114 ILE A CA 1
ATOM 898 C C . ILE A 1 114 ? 2.526 -18.858 -11.377 1.00 53.62 114 ILE A C 1
ATOM 900 O O . ILE A 1 114 ? 2.239 -17.698 -11.058 1.00 53.62 114 ILE A O 1
ATOM 904 N N . ALA A 1 115 ? 3.582 -19.184 -12.126 1.00 60.09 115 ALA A N 1
ATOM 905 C CA . ALA A 1 115 ? 4.387 -18.207 -12.839 1.00 60.09 115 ALA A CA 1
ATOM 906 C C . ALA A 1 115 ? 3.428 -17.336 -13.654 1.00 60.09 115 ALA A C 1
ATOM 908 O O . ALA A 1 115 ? 2.722 -17.818 -14.539 1.00 60.09 115 ALA A O 1
ATOM 909 N N . LYS A 1 116 ? 3.299 -16.068 -13.262 1.00 60.84 116 LYS A N 1
ATOM 910 C CA . LYS A 1 116 ? 2.448 -15.129 -13.980 1.00 60.84 116 LYS A CA 1
ATOM 911 C C . LYS A 1 116 ? 3.115 -14.905 -15.329 1.00 60.84 116 LYS A C 1
ATOM 913 O O . LYS A 1 116 ? 4.247 -14.433 -15.358 1.00 60.84 116 LYS A O 1
ATOM 918 N N . ALA A 1 117 ? 2.434 -15.294 -16.405 1.00 64.94 117 ALA A N 1
ATOM 919 C CA . ALA A 1 117 ? 2.808 -14.871 -17.746 1.00 64.94 117 ALA A CA 1
ATOM 920 C C . ALA A 1 117 ? 2.954 -13.341 -17.747 1.00 64.94 117 ALA A C 1
ATOM 922 O O . ALA A 1 117 ? 2.194 -12.656 -17.050 1.00 64.94 117 ALA A O 1
ATOM 923 N N . GLU A 1 118 ? 3.959 -12.830 -18.463 1.00 65.50 118 GLU A N 1
ATOM 924 C CA . GLU A 1 118 ? 4.172 -11.388 -18.602 1.00 65.50 118 GLU A CA 1
ATOM 925 C C . GLU A 1 118 ? 2.856 -10.735 -19.060 1.00 65.50 118 GLU A C 1
ATOM 927 O O . GLU A 1 118 ? 2.251 -11.211 -20.027 1.00 65.50 118 GLU A O 1
ATOM 932 N N . PRO A 1 119 ? 2.348 -9.715 -18.339 1.00 68.50 119 PRO A N 1
ATOM 933 C CA . PRO A 1 119 ? 1.125 -9.034 -18.729 1.00 68.50 119 PRO A CA 1
ATOM 934 C C . PRO A 1 119 ? 1.296 -8.438 -20.127 1.00 68.50 119 PRO A C 1
ATOM 936 O O . PRO A 1 119 ? 2.038 -7.480 -20.294 1.00 68.50 119 PRO A O 1
ATOM 939 N N . SER A 1 120 ? 0.616 -9.004 -21.125 1.00 69.38 120 SER A N 1
ATOM 940 C CA . SER A 1 120 ? 0.729 -8.551 -22.518 1.00 69.38 120 SER A CA 1
ATOM 941 C C . SER A 1 120 ? 0.132 -7.154 -22.733 1.00 69.38 120 SER A C 1
ATOM 943 O O . SER A 1 120 ? 0.525 -6.452 -23.661 1.00 69.38 120 SER A O 1
ATOM 945 N N . ASP A 1 121 ? -0.796 -6.731 -21.870 1.00 85.44 121 ASP A N 1
ATOM 946 C CA . ASP A 1 121 ? -1.486 -5.449 -21.995 1.00 85.44 121 ASP A CA 1
ATOM 947 C C . ASP A 1 121 ? -0.715 -4.319 -21.301 1.00 85.44 121 ASP A C 1
ATOM 949 O O . ASP A 1 121 ? -0.489 -4.347 -20.086 1.00 85.44 121 ASP A O 1
ATOM 953 N N . PHE A 1 122 ? -0.406 -3.251 -22.044 1.00 85.00 122 PHE A N 1
ATOM 954 C CA . PHE A 1 122 ? 0.359 -2.103 -21.543 1.00 85.00 122 PHE A CA 1
ATOM 955 C C . PHE A 1 122 ? -0.253 -1.470 -20.280 1.00 85.00 122 PHE A C 1
ATOM 957 O O . PHE A 1 122 ? 0.464 -1.070 -19.366 1.00 85.00 122 PHE A O 1
ATOM 964 N N . CYS A 1 123 ? -1.581 -1.396 -20.162 1.00 86.56 123 CYS A N 1
ATOM 965 C CA . CYS A 1 123 ? -2.240 -0.837 -18.974 1.00 86.56 123 CYS A CA 1
ATOM 966 C C . CYS A 1 123 ? -2.006 -1.663 -17.696 1.00 86.56 123 CYS A C 1
ATOM 968 O O . CYS A 1 123 ? -2.069 -1.101 -16.603 1.00 86.56 123 CYS A O 1
ATOM 970 N N . LEU A 1 124 ? -1.710 -2.960 -17.827 1.00 88.25 124 LEU A N 1
ATOM 971 C CA . LEU A 1 124 ? -1.510 -3.894 -16.714 1.00 88.25 124 LEU A CA 1
ATOM 972 C C . LEU A 1 124 ? -0.034 -4.025 -16.298 1.00 88.25 124 LEU A C 1
ATOM 974 O O . LEU A 1 124 ? 0.257 -4.525 -15.208 1.00 88.25 124 LEU A O 1
ATOM 978 N N . MET A 1 125 ? 0.895 -3.563 -17.140 1.00 88.81 125 MET A N 1
ATOM 979 C CA . MET A 1 125 ? 2.337 -3.626 -16.891 1.00 88.81 125 MET A CA 1
ATOM 980 C C . MET A 1 125 ? 2.793 -2.672 -15.778 1.00 88.81 125 MET A C 1
ATOM 982 O O . MET A 1 125 ? 2.309 -1.543 -15.635 1.00 88.81 125 MET A O 1
ATOM 986 N N . LYS A 1 126 ? 3.814 -3.095 -15.026 1.00 91.94 126 LYS A N 1
ATOM 987 C CA . LYS A 1 126 ? 4.538 -2.223 -14.087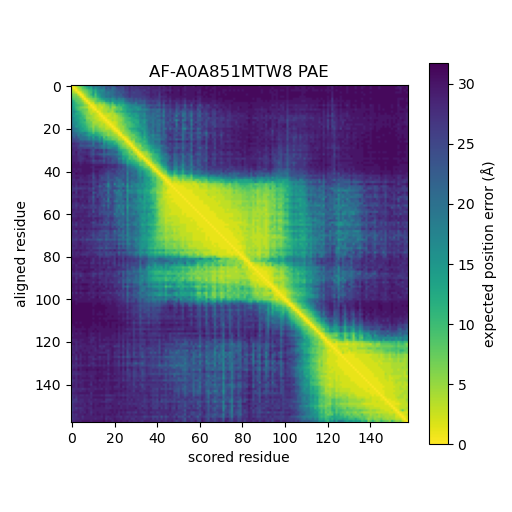 1.00 91.94 126 LYS A CA 1
ATOM 988 C C . LYS A 1 126 ? 5.376 -1.193 -14.848 1.00 91.94 126 LYS A C 1
ATOM 990 O O . LYS A 1 126 ? 5.789 -1.421 -15.978 1.00 91.94 126 LYS A O 1
ATOM 995 N N . GLN A 1 127 ? 5.717 -0.080 -14.198 1.00 93.75 127 GLN A N 1
ATOM 996 C CA . GLN A 1 127 ? 6.467 1.006 -14.843 1.00 93.75 127 GLN A CA 1
ATOM 997 C C . GLN A 1 127 ? 7.845 0.582 -15.380 1.00 93.75 127 GLN A C 1
ATOM 999 O O . GLN A 1 127 ? 8.216 0.996 -16.471 1.00 93.75 127 GLN A O 1
ATOM 1004 N N . ALA A 1 128 ? 8.565 -0.295 -14.674 1.00 92.56 128 ALA A N 1
ATOM 1005 C CA . ALA A 1 128 ? 9.840 -0.832 -15.158 1.00 92.56 128 ALA A CA 1
ATOM 1006 C C . ALA A 1 128 ? 9.678 -1.702 -16.421 1.00 92.56 128 ALA A C 1
ATOM 1008 O O . ALA A 1 128 ? 10.493 -1.619 -17.332 1.00 92.56 128 ALA A O 1
ATOM 1009 N N . GLN A 1 129 ? 8.601 -2.492 -16.500 1.00 91.62 129 GLN A N 1
ATOM 1010 C CA . GLN A 1 129 ? 8.287 -3.297 -17.687 1.00 91.62 129 GLN A CA 1
ATOM 1011 C C . GLN A 1 129 ? 7.938 -2.399 -18.879 1.00 91.62 129 GLN A C 1
ATOM 1013 O O . GLN A 1 129 ? 8.437 -2.620 -19.975 1.00 91.62 129 GLN A O 1
ATOM 1018 N N . LYS A 1 130 ? 7.157 -1.332 -18.652 1.00 93.19 130 LYS A N 1
ATOM 1019 C CA . LYS A 1 130 ? 6.849 -0.330 -19.687 1.00 93.19 130 LYS A CA 1
ATOM 1020 C C . LYS A 1 130 ? 8.101 0.337 -20.243 1.00 93.19 130 LYS A C 1
ATOM 1022 O O . LYS A 1 130 ? 8.197 0.528 -21.448 1.00 93.19 130 LYS A O 1
ATOM 1027 N N . HIS A 1 131 ? 9.036 0.696 -19.365 1.00 93.94 131 HIS A N 1
ATOM 1028 C CA . HIS A 1 131 ? 10.288 1.331 -19.769 1.00 93.94 131 HIS A CA 1
ATOM 1029 C C . HIS A 1 131 ? 11.117 0.399 -20.653 1.00 93.94 131 HIS A C 1
ATOM 1031 O O . HIS A 1 131 ? 11.548 0.802 -21.725 1.00 93.94 131 HIS A O 1
ATOM 1037 N N . ARG A 1 132 ? 11.240 -0.871 -20.255 1.00 93.81 132 ARG A N 1
ATOM 1038 C CA . ARG A 1 132 ? 11.930 -1.892 -21.045 1.00 93.81 132 ARG A CA 1
ATOM 1039 C C . ARG A 1 132 ? 11.283 -2.108 -22.417 1.00 93.81 132 ARG A C 1
ATOM 1041 O O . ARG A 1 132 ? 11.989 -2.130 -23.415 1.00 93.81 132 ARG A O 1
ATOM 1048 N N . LEU A 1 133 ? 9.954 -2.228 -22.479 1.00 93.31 133 LEU A N 1
ATOM 1049 C CA . LEU A 1 133 ? 9.236 -2.359 -23.753 1.00 93.31 133 LEU A CA 1
ATOM 1050 C C . LEU A 1 133 ? 9.532 -1.167 -24.676 1.00 93.31 133 LEU A C 1
ATOM 1052 O O . LEU A 1 133 ? 9.781 -1.348 -25.863 1.00 93.31 133 LEU A O 1
ATOM 1056 N N . LEU A 1 134 ? 9.535 0.048 -24.121 1.00 94.19 134 LEU A N 1
ATOM 1057 C CA . LEU A 1 134 ? 9.829 1.260 -24.879 1.00 94.19 134 LEU A CA 1
ATOM 1058 C C . LEU A 1 134 ? 11.276 1.285 -25.385 1.00 94.19 134 LEU A C 1
ATOM 1060 O O . LEU A 1 134 ? 11.498 1.639 -26.535 1.00 94.19 134 LEU A O 1
ATOM 1064 N N . GLU A 1 135 ? 12.250 0.897 -24.561 1.00 96.12 135 GLU A N 1
ATOM 1065 C CA . GLU A 1 135 ? 13.657 0.779 -24.969 1.00 96.12 135 GLU A CA 1
ATOM 1066 C C . GLU A 1 135 ? 13.833 -0.222 -26.118 1.00 96.12 135 GLU A C 1
ATOM 1068 O O . GLU A 1 135 ? 14.545 0.062 -27.080 1.00 96.12 135 GLU A O 1
ATOM 1073 N N . GLU A 1 136 ? 13.148 -1.364 -26.048 1.00 95.31 136 GLU A N 1
ATOM 1074 C CA . GLU A 1 136 ? 13.161 -2.383 -27.098 1.00 95.31 136 GLU A CA 1
ATOM 1075 C C . GLU A 1 136 ? 12.546 -1.861 -28.412 1.00 95.31 136 GLU A C 1
ATOM 1077 O O . GLU A 1 136 ? 13.104 -2.106 -29.481 1.00 95.31 136 GLU A O 1
ATOM 1082 N N . GLU A 1 137 ? 11.443 -1.102 -28.358 1.00 95.38 137 GLU A N 1
ATOM 1083 C CA . GLU A 1 137 ? 10.881 -0.437 -29.546 1.00 95.38 137 GLU A CA 1
ATOM 1084 C C . GLU A 1 137 ? 11.828 0.626 -30.106 1.00 95.38 137 GLU A C 1
ATOM 1086 O O . GLU A 1 137 ? 12.064 0.682 -31.311 1.00 95.38 137 GLU A O 1
ATOM 1091 N N . VAL A 1 138 ? 12.411 1.459 -29.241 1.00 96.25 138 VAL A N 1
ATOM 1092 C CA . VAL A 1 138 ? 13.372 2.487 -29.653 1.00 96.25 138 VAL A CA 1
ATOM 1093 C C . VAL A 1 138 ? 14.556 1.843 -30.371 1.00 96.25 138 VAL A C 1
ATOM 1095 O O . VAL A 1 138 ? 14.958 2.352 -31.417 1.00 96.25 138 VAL A O 1
ATOM 1098 N N . ALA A 1 139 ? 15.078 0.721 -29.871 1.00 96.38 139 ALA A N 1
ATOM 1099 C CA . ALA A 1 139 ? 16.145 -0.025 -30.534 1.00 96.38 139 ALA A CA 1
ATOM 1100 C C . ALA A 1 139 ? 15.721 -0.513 -31.931 1.00 96.38 139 ALA A C 1
ATOM 1102 O O . ALA A 1 139 ? 16.414 -0.219 -32.905 1.00 96.38 139 ALA A O 1
ATOM 1103 N N . ARG A 1 140 ? 14.544 -1.147 -32.053 1.00 94.50 140 ARG A N 1
ATOM 1104 C CA . ARG A 1 140 ? 13.989 -1.588 -33.348 1.00 94.50 140 ARG A CA 1
ATOM 1105 C C . ARG A 1 140 ? 13.862 -0.441 -34.351 1.00 94.50 140 ARG A C 1
ATOM 1107 O O . ARG A 1 140 ? 14.239 -0.578 -3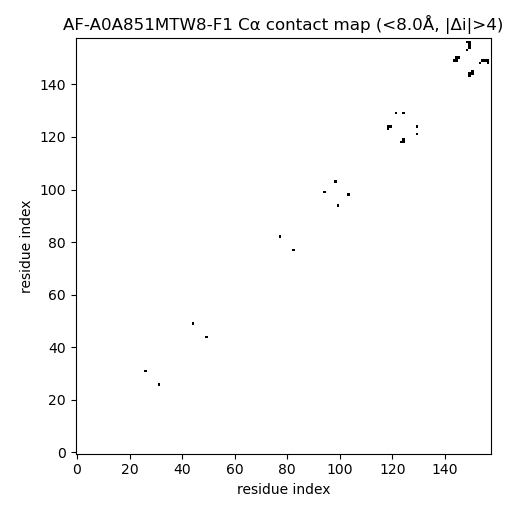5.511 1.00 94.50 140 ARG A O 1
ATOM 1114 N N . PHE A 1 141 ? 13.365 0.716 -33.913 1.00 94.62 141 PHE A N 1
ATOM 1115 C CA . PHE A 1 141 ? 13.256 1.891 -34.780 1.00 94.62 141 PHE A CA 1
ATOM 1116 C C . PHE A 1 141 ? 14.619 2.426 -35.216 1.00 94.62 141 PHE A C 1
ATOM 1118 O O . PHE A 1 141 ? 14.777 2.829 -36.369 1.00 94.62 141 PHE A O 1
ATOM 1125 N N . HIS A 1 142 ? 15.609 2.433 -34.322 1.00 94.81 142 HIS A N 1
ATOM 1126 C CA . HIS A 1 142 ? 16.958 2.868 -34.676 1.00 94.81 142 HIS A CA 1
ATOM 1127 C C . HIS A 1 142 ? 17.593 1.952 -35.721 1.00 94.81 142 HIS A C 1
ATOM 1129 O O . HIS A 1 142 ? 18.253 2.464 -36.623 1.00 94.81 142 HIS A O 1
ATOM 1135 N N . GLU A 1 143 ? 17.368 0.640 -35.649 1.00 93.56 143 GLU A N 1
ATOM 1136 C CA . GLU A 1 143 ? 17.825 -0.313 -36.669 1.00 93.56 143 GLU A CA 1
ATOM 1137 C C . GLU A 1 143 ? 17.249 0.042 -38.047 1.00 93.56 143 GLU A C 1
ATOM 1139 O O . GLU A 1 143 ? 18.009 0.313 -38.977 1.00 93.56 143 GLU A O 1
ATOM 1144 N N . VAL A 1 144 ? 15.924 0.202 -38.148 1.00 92.81 144 VAL A N 1
ATOM 1145 C CA . VAL A 1 144 ? 15.242 0.570 -39.405 1.00 92.81 144 VAL A CA 1
ATOM 1146 C C . VAL A 1 144 ? 15.731 1.914 -39.954 1.00 92.81 144 VAL A C 1
ATOM 1148 O O . VAL A 1 144 ? 15.960 2.066 -41.150 1.00 92.81 144 VAL A O 1
ATOM 1151 N N . ILE A 1 145 ? 15.931 2.913 -39.092 1.00 90.19 145 ILE A N 1
ATOM 1152 C CA . ILE A 1 145 ? 16.430 4.233 -39.509 1.00 90.19 145 ILE A CA 1
ATOM 1153 C C . ILE A 1 145 ? 17.904 4.171 -39.934 1.00 90.19 145 ILE A C 1
ATOM 1155 O O . ILE A 1 145 ? 18.356 5.007 -40.723 1.00 90.19 145 ILE A O 1
ATOM 1159 N N . THR A 1 146 ? 18.675 3.225 -39.410 1.00 93.88 146 THR A N 1
ATOM 1160 C CA . THR A 1 146 ? 20.086 3.042 -39.768 1.00 93.88 146 THR A CA 1
ATOM 1161 C C . THR A 1 146 ? 20.232 2.273 -41.081 1.00 93.88 146 THR A C 1
ATOM 1163 O O . THR A 1 146 ? 21.229 2.458 -41.781 1.00 93.88 146 THR A O 1
ATOM 1166 N N . ASP A 1 147 ? 19.222 1.491 -41.472 1.00 91.12 147 ASP A N 1
ATOM 1167 C CA . ASP A 1 147 ? 19.250 0.719 -42.706 1.00 91.12 147 ASP A CA 1
ATOM 1168 C C . ASP A 1 147 ? 19.370 1.611 -43.961 1.00 91.12 147 ASP A C 1
ATOM 1170 O O . ASP A 1 147 ? 18.494 2.438 -44.250 1.00 91.12 147 ASP A O 1
ATOM 1174 N N . PRO A 1 148 ? 20.418 1.416 -44.791 1.00 91.69 148 PRO A N 1
ATOM 1175 C CA . PRO A 1 148 ? 20.648 2.232 -45.985 1.00 91.69 148 PRO A CA 1
ATOM 1176 C C . PRO A 1 148 ? 19.510 2.154 -47.006 1.00 91.69 148 PRO A C 1
ATOM 1178 O O . PRO A 1 148 ? 19.243 3.114 -47.725 1.00 91.69 148 PRO A O 1
ATOM 1181 N N . LYS A 1 149 ? 18.824 1.008 -47.071 1.00 89.06 149 LYS A N 1
ATOM 1182 C CA . LYS A 1 149 ? 17.693 0.783 -47.982 1.00 89.06 149 LYS A CA 1
ATOM 1183 C C . LYS A 1 149 ? 16.486 1.634 -47.589 1.00 89.06 149 LYS A C 1
ATOM 1185 O O . LYS A 1 149 ? 15.897 2.281 -48.451 1.00 89.06 149 LYS A O 1
ATOM 1190 N N . TYR A 1 150 ? 16.183 1.688 -46.291 1.00 90.94 150 TYR A N 1
ATOM 1191 C CA . TYR A 1 150 ? 15.130 2.538 -45.741 1.00 90.94 150 TYR A CA 1
ATOM 1192 C C . TYR A 1 150 ? 15.470 4.029 -45.909 1.00 90.94 150 TYR A C 1
ATOM 1194 O O . TYR A 1 150 ? 14.611 4.823 -46.286 1.00 90.94 150 TYR A O 1
ATOM 1202 N N . ARG A 1 151 ? 16.747 4.407 -45.728 1.00 89.38 151 ARG A N 1
ATOM 1203 C CA . ARG A 1 151 ? 17.255 5.770 -45.989 1.00 89.38 151 ARG A CA 1
ATOM 1204 C C . ARG A 1 151 ? 17.128 6.198 -47.451 1.00 89.38 151 ARG A C 1
ATOM 1206 O O . ARG A 1 151 ? 16.859 7.367 -47.707 1.00 89.38 151 ARG A O 1
ATOM 1213 N N . ALA A 1 152 ? 17.364 5.283 -48.391 1.00 91.69 152 ALA A N 1
ATOM 1214 C CA . ALA A 1 152 ? 17.314 5.574 -49.819 1.00 91.69 152 ALA A CA 1
ATOM 1215 C C . ALA A 1 152 ? 15.874 5.756 -50.320 1.00 91.69 152 ALA A C 1
ATOM 1217 O O . ALA A 1 152 ? 15.602 6.706 -51.053 1.00 91.69 152 ALA A O 1
ATOM 1218 N N . ASN A 1 153 ? 14.955 4.865 -49.931 1.00 88.81 153 ASN A N 1
ATOM 1219 C CA . ASN A 1 153 ? 13.534 5.018 -50.234 1.00 88.81 153 ASN A CA 1
ATOM 1220 C C . ASN A 1 153 ? 12.650 4.268 -49.216 1.00 88.81 153 ASN A C 1
ATOM 1222 O O . ASN A 1 153 ? 12.485 3.050 -49.336 1.00 88.81 153 ASN A O 1
ATOM 1226 N N . PRO A 1 154 ? 12.026 4.971 -48.253 1.00 89.88 154 PRO A N 1
ATOM 1227 C CA . PRO A 1 154 ? 11.248 4.327 -47.198 1.00 89.88 154 PRO A CA 1
ATOM 1228 C C . PRO A 1 154 ? 9.979 3.641 -47.725 1.00 89.88 154 PRO A C 1
ATOM 1230 O O . PRO A 1 154 ? 9.557 2.644 -47.155 1.00 89.88 154 PRO A O 1
ATOM 1233 N N . LEU A 1 155 ? 9.399 4.108 -48.838 1.00 85.75 155 LEU A N 1
ATOM 1234 C CA . LEU A 1 155 ? 8.189 3.514 -49.429 1.00 85.75 155 LEU A CA 1
ATOM 1235 C C . LEU A 1 155 ? 8.426 2.127 -50.039 1.00 85.75 155 LEU A C 1
ATOM 1237 O O . LEU A 1 155 ? 7.476 1.376 -50.214 1.00 85.75 155 LEU A O 1
ATOM 1241 N N . MET A 1 156 ? 9.674 1.797 -50.374 1.00 83.06 156 MET A N 1
ATOM 1242 C CA . MET A 1 156 ? 10.040 0.507 -50.971 1.00 83.06 156 MET A CA 1
ATOM 1243 C C . MET A 1 156 ? 10.510 -0.521 -49.931 1.00 83.06 156 MET A C 1
ATOM 1245 O O . MET A 1 156 ? 10.789 -1.661 -50.293 1.00 83.06 156 MET A O 1
ATOM 1249 N N . ALA A 1 157 ? 10.665 -0.108 -48.670 1.00 76.38 157 ALA A N 1
ATOM 1250 C CA . ALA A 1 157 ? 11.172 -0.935 -47.575 1.00 76.38 157 ALA A CA 1
ATOM 1251 C C . ALA A 1 157 ? 10.063 -1.475 -46.647 1.00 76.38 157 ALA A C 1
ATOM 1253 O O . ALA A 1 157 ? 10.377 -2.230 -45.728 1.00 76.38 157 ALA A O 1
ATOM 1254 N N . ILE A 1 158 ? 8.807 -1.070 -46.876 1.00 68.38 158 ILE A N 1
ATOM 1255 C CA . ILE A 1 158 ? 7.606 -1.450 -46.112 1.00 68.38 158 ILE A CA 1
ATOM 1256 C C . ILE A 1 158 ? 6.853 -2.557 -46.849 1.00 68.38 158 ILE A C 1
ATOM 1258 O O . ILE A 1 158 ? 6.750 -2.459 -48.093 1.00 68.38 158 ILE A O 1
#

Foldseek 3Di:
DDDPPPPCPPCNPDDDDPVVVPPPDDPPPVCVVVCVVPVPPPPVDDPVVVVVVVVVVVVVVVVVVVVVVVVVVVVVVCVVPVDPPPCVVVVVVDDDVVVVVPPDDDDDDDPDCPPDDQPPDPVPDDPVVNVVVVVVVVVVVVVLVPDVVCVVPVVVVD

pLDDT: mean 78.48, std 16.41, range [41.59, 98.06]

Mean predicted aligned error: 20.23 Å

InterPro domains:
  IPR028160 Ribosome biogenesis protein Slx9-like [PF15341] (43-158)

Secondary structure (DSSP, 8-state):
---------TTTT----GGGG-------TTTHHHHGGG-S------HHHHHHHHHHHHHHHHHHHHHHHHHHHHHHHHHHS--TT--HHHHHTSPPHHHHHSTT-----------PPP--SGGGS-HHHHHHHHHHHHHHHHHHHH-HHHHH-GGG--

Organism: NCBI:txid190295

Solvent-accessible surface area (backbone atoms only — not comparable to full-atom values): 10264 Å² total; per-residue (Å²): 140,82,83,80,74,73,82,72,55,98,59,79,83,65,84,78,59,74,78,71,71,67,70,77,74,77,78,54,76,79,55,52,70,71,50,65,84,50,86,54,81,78,68,86,66,52,72,69,55,53,50,50,52,52,53,48,56,50,51,54,52,53,51,53,54,51,53,52,52,50,50,52,53,51,50,50,51,43,69,73,52,76,59,90,83,66,60,60,67,64,60,66,73,45,83,56,72,70,57,69,72,57,69,80,76,68,84,79,72,80,75,76,82,70,80,76,72,78,64,86,48,75,90,74,42,53,71,69,55,51,50,51,54,50,51,55,49,52,51,55,52,50,52,54,66,64,34,66,64,36,66,73,41,54,83,79,67,107